Protein AF-A0A0H3ZUM1-F1 (afdb_monomer)

Secondary structure (DSSP, 8-state):
---PPPP------SSTTSSHHHHHHHHHHHHHHTT--EEEEE---TT-HHHHHHT-PEE-TTSGGGEEPPPPTT--TT-GGGTTB-TT--GGGGGGT-B--PEE-SSSGGGT-SSEEEEE---HHHHHHHHHHTSGGGT-TT---

Structure (mmCIF, N/CA/C/O backbone):
data_AF-A0A0H3ZUM1-F1
#
_entry.id   AF-A0A0H3ZUM1-F1
#
loop_
_atom_site.group_PDB
_atom_site.id
_atom_site.type_symbol
_atom_site.label_atom_id
_atom_site.label_alt_id
_atom_site.label_comp_id
_atom_site.label_asym_id
_atom_site.label_entity_id
_atom_site.label_seq_id
_atom_site.pdbx_PDB_ins_code
_atom_site.Cartn_x
_atom_site.Cartn_y
_atom_site.Cartn_z
_atom_site.occupancy
_atom_site.B_iso_or_equiv
_atom_site.auth_seq_id
_atom_site.auth_comp_id
_atom_site.auth_asym_id
_atom_site.auth_atom_id
_atom_site.pdbx_PDB_model_num
ATOM 1 N N . MET A 1 1 ? -28.600 2.832 -1.527 1.00 50.19 1 MET A N 1
ATOM 2 C CA . MET A 1 1 ? -27.511 3.280 -0.629 1.00 50.19 1 MET A CA 1
ATOM 3 C C . MET A 1 1 ? -26.960 4.585 -1.175 1.00 50.19 1 MET A C 1
ATOM 5 O O . MET A 1 1 ? -26.719 4.652 -2.371 1.00 50.19 1 MET A O 1
ATOM 9 N N . SER A 1 2 ? -26.822 5.630 -0.354 1.00 55.06 2 SER A N 1
ATOM 10 C CA . SER A 1 2 ? -26.139 6.857 -0.787 1.00 55.06 2 SER A CA 1
ATOM 11 C C . SER A 1 2 ? -24.663 6.527 -1.009 1.00 55.06 2 SER A C 1
ATOM 13 O O . SER A 1 2 ? -24.006 6.062 -0.077 1.00 55.06 2 SER A O 1
ATOM 15 N N . SER A 1 3 ? -24.166 6.696 -2.238 1.00 61.38 3 SER A N 1
ATOM 16 C CA . SER A 1 3 ? -22.738 6.581 -2.543 1.00 61.38 3 SER A CA 1
ATOM 17 C C . SER A 1 3 ? -22.003 7.653 -1.737 1.00 61.38 3 SER A C 1
ATOM 19 O O . SER A 1 3 ? -22.103 8.848 -2.024 1.00 61.38 3 SER A O 1
ATOM 21 N N . LYS A 1 4 ? -21.321 7.243 -0.663 1.00 76.62 4 LYS A N 1
ATOM 22 C CA . LYS A 1 4 ? -20.435 8.145 0.068 1.00 76.62 4 LYS A CA 1
ATOM 23 C C . LYS A 1 4 ? -19.184 8.330 -0.781 1.00 76.62 4 LYS A C 1
ATOM 25 O O . LYS A 1 4 ? -18.478 7.364 -1.052 1.00 76.62 4 LYS A O 1
ATOM 30 N N . LYS A 1 5 ? -18.921 9.566 -1.203 1.00 88.12 5 LYS A N 1
ATOM 31 C CA . LYS A 1 5 ? -17.668 9.910 -1.879 1.00 88.12 5 LYS A CA 1
ATOM 32 C C . LYS A 1 5 ? -16.490 9.666 -0.922 1.00 88.12 5 LYS A C 1
ATOM 34 O O . LYS A 1 5 ? -16.601 10.064 0.242 1.00 88.12 5 LYS A O 1
ATOM 39 N N . PRO A 1 6 ? -15.389 9.046 -1.380 1.00 91.00 6 PRO A N 1
ATOM 40 C CA . PRO A 1 6 ? -14.193 8.912 -0.561 1.00 91.00 6 PRO A CA 1
ATOM 41 C C . PRO A 1 6 ? -13.593 10.294 -0.274 1.00 91.00 6 PRO A C 1
ATOM 43 O O . PRO A 1 6 ? -13.627 11.189 -1.122 1.00 91.00 6 PRO A O 1
ATOM 46 N N . LEU A 1 7 ? -13.048 10.468 0.929 1.00 93.44 7 LEU A N 1
ATOM 47 C CA . LEU A 1 7 ? -12.227 11.625 1.276 1.00 93.44 7 LEU A CA 1
ATOM 48 C C . LEU A 1 7 ? -10.773 11.290 0.941 1.00 93.44 7 LEU A C 1
ATOM 50 O O . LEU A 1 7 ? -10.255 10.287 1.425 1.00 93.44 7 LEU A O 1
ATOM 54 N N . ILE A 1 8 ? -10.133 12.121 0.119 1.00 95.44 8 ILE A N 1
ATOM 55 C CA . ILE A 1 8 ? -8.749 11.918 -0.321 1.00 95.44 8 ILE A CA 1
ATOM 56 C C . ILE A 1 8 ? -7.852 12.900 0.434 1.00 95.44 8 ILE A C 1
ATOM 58 O O . ILE A 1 8 ? -8.054 14.112 0.357 1.00 95.44 8 ILE A O 1
ATOM 62 N N . LEU A 1 9 ? -6.859 12.372 1.150 1.00 95.81 9 LEU A N 1
ATOM 63 C CA . LEU A 1 9 ? -5.833 13.141 1.850 1.00 95.81 9 LEU A CA 1
ATOM 64 C C . LEU A 1 9 ? -4.458 12.75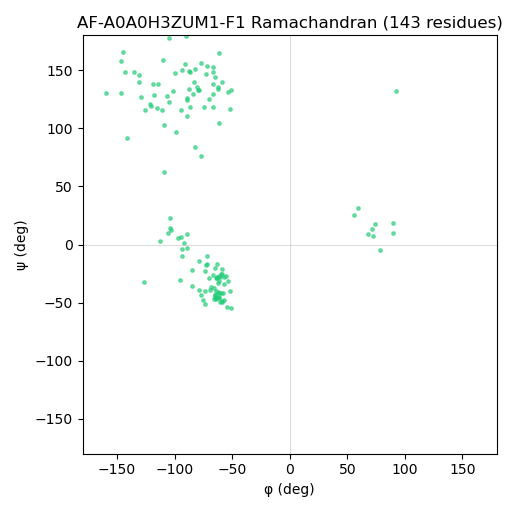1 1.304 1.00 95.81 9 LEU A C 1
ATOM 66 O O . LEU A 1 9 ? -4.051 11.602 1.428 1.00 95.81 9 LEU A O 1
ATOM 70 N N . GLY A 1 10 ? -3.739 13.715 0.732 1.00 95.00 10 GLY A N 1
ATOM 71 C CA . GLY A 1 10 ? -2.350 13.531 0.314 1.00 95.00 10 GLY A CA 1
ATOM 72 C C . GLY A 1 10 ? -1.378 14.144 1.320 1.00 95.00 10 GLY A C 1
ATOM 73 O O . GLY A 1 10 ? -1.552 15.291 1.734 1.00 95.00 10 GLY A O 1
ATOM 74 N N . VAL A 1 11 ? -0.347 13.389 1.705 1.00 92.69 11 VAL A N 1
ATOM 75 C CA . VAL A 1 11 ? 0.696 13.832 2.643 1.00 92.69 11 VAL A CA 1
ATOM 76 C C . VAL A 1 11 ? 2.003 14.029 1.877 1.00 92.69 11 VAL A C 1
ATOM 78 O O . VAL A 1 11 ? 2.701 13.072 1.557 1.00 92.69 11 VAL A O 1
ATOM 81 N N . PHE A 1 12 ? 2.349 15.287 1.594 1.00 88.56 12 PHE A N 1
ATOM 82 C CA . PHE A 1 12 ? 3.504 15.643 0.764 1.00 88.56 12 PHE A CA 1
ATOM 83 C C . PHE A 1 12 ? 4.528 16.476 1.537 1.00 88.56 12 PHE A C 1
ATOM 85 O O . PHE A 1 12 ? 4.176 17.396 2.272 1.00 88.56 12 PHE A O 1
ATOM 92 N N . GLN A 1 13 ? 5.814 16.177 1.344 1.00 84.50 13 GLN A N 1
ATOM 93 C CA . GLN A 1 13 ? 6.933 16.963 1.871 1.00 84.50 13 GLN A CA 1
ATOM 94 C C . GLN A 1 13 ? 8.207 16.655 1.079 1.00 84.50 13 GLN A C 1
ATOM 96 O O . GLN A 1 13 ? 8.566 15.485 0.931 1.00 84.50 13 GLN A O 1
ATOM 101 N N . GLN A 1 14 ? 8.905 17.699 0.624 1.00 76.94 14 GLN A N 1
ATOM 102 C CA . GLN A 1 14 ? 10.107 17.574 -0.211 1.00 76.94 14 GLN A CA 1
ATOM 103 C C . GLN A 1 14 ? 11.304 17.008 0.556 1.00 76.94 14 GLN A C 1
ATOM 105 O O . GLN A 1 14 ? 12.157 16.344 -0.024 1.00 76.94 14 GLN A O 1
ATOM 110 N N . LYS A 1 15 ? 11.373 17.237 1.873 1.00 81.44 15 LYS A N 1
ATOM 111 C CA . LYS A 1 15 ? 12.453 16.695 2.697 1.00 81.44 15 LYS A CA 1
ATOM 112 C C . LYS A 1 15 ? 12.137 15.258 3.135 1.00 81.44 15 LYS A C 1
ATOM 114 O O . LYS A 1 15 ? 11.056 14.967 3.658 1.00 81.44 15 LYS A O 1
ATOM 119 N N . GLY A 1 16 ? 13.091 14.351 2.929 1.00 75.56 16 GLY A N 1
ATOM 120 C CA . GLY A 1 16 ? 13.058 12.989 3.472 1.00 75.56 16 GLY A CA 1
ATOM 121 C C . GLY A 1 16 ? 13.183 12.972 5.001 1.00 75.56 16 GLY A C 1
ATOM 122 O O . GLY A 1 16 ? 13.737 13.898 5.593 1.00 75.56 16 GLY A O 1
ATOM 123 N N . GLY A 1 17 ? 12.641 11.942 5.656 1.00 77.62 17 GLY A N 1
ATOM 124 C CA . GLY A 1 17 ? 12.828 11.726 7.101 1.00 77.62 17 GLY A CA 1
ATOM 125 C C . GLY A 1 17 ? 12.108 12.704 8.043 1.00 77.62 17 GLY A C 1
ATOM 126 O O . GLY A 1 17 ? 12.407 12.736 9.229 1.00 77.62 17 GLY A O 1
ATOM 127 N N . VAL A 1 18 ? 11.156 13.504 7.553 1.00 84.06 18 VAL A N 1
ATOM 128 C CA . VAL A 1 18 ? 10.423 14.503 8.368 1.00 84.06 18 VAL A CA 1
ATOM 129 C C . VAL A 1 18 ? 9.156 13.966 9.046 1.00 84.06 18 VAL A C 1
ATOM 131 O O . VAL A 1 18 ? 8.375 14.741 9.587 1.00 84.06 18 VAL A O 1
ATOM 134 N N . GLY A 1 19 ? 8.928 12.650 8.996 1.00 88.19 19 GLY A N 1
ATOM 135 C CA . GLY A 1 19 ? 7.778 12.006 9.642 1.00 88.19 19 GLY A CA 1
ATOM 136 C C . GLY A 1 19 ? 6.508 11.900 8.791 1.00 88.19 19 GLY A C 1
ATOM 137 O O . GLY A 1 19 ? 5.444 11.668 9.351 1.00 88.19 19 GLY A O 1
ATOM 138 N N . LYS A 1 20 ? 6.593 12.029 7.455 1.00 91.62 20 LYS A N 1
ATOM 139 C CA . LYS A 1 20 ? 5.439 11.859 6.543 1.00 91.62 20 LYS A CA 1
ATOM 140 C C . LYS A 1 20 ? 4.687 10.549 6.791 1.00 91.62 20 LYS A C 1
ATOM 142 O O . LYS A 1 20 ? 3.499 10.591 7.077 1.00 91.62 20 LYS A O 1
ATOM 147 N N . THR A 1 21 ? 5.410 9.429 6.749 1.00 93.00 21 THR A N 1
ATOM 148 C CA . THR A 1 21 ? 4.871 8.084 6.989 1.00 93.00 21 THR A CA 1
ATOM 149 C C . THR A 1 21 ? 4.225 7.971 8.366 1.00 93.00 21 THR A C 1
ATOM 151 O O . THR A 1 21 ? 3.129 7.441 8.494 1.00 93.00 21 THR A O 1
ATOM 154 N N . ALA A 1 22 ? 4.854 8.541 9.398 1.00 94.25 22 ALA A N 1
ATOM 155 C CA . ALA A 1 22 ? 4.295 8.527 10.746 1.00 94.25 22 ALA A CA 1
ATOM 156 C C . ALA A 1 22 ? 2.969 9.300 10.817 1.00 94.25 22 ALA A C 1
ATOM 158 O O . ALA A 1 22 ? 1.994 8.804 11.374 1.00 94.25 22 ALA A O 1
ATOM 159 N N . VAL A 1 23 ? 2.902 10.492 10.215 1.00 95.38 23 VAL A N 1
ATOM 160 C CA . VAL A 1 23 ? 1.669 11.290 10.185 1.00 95.38 23 VAL A CA 1
ATOM 161 C C . VAL A 1 23 ? 0.575 10.584 9.386 1.00 95.38 23 VAL A C 1
ATOM 163 O O . VAL A 1 23 ? -0.553 10.510 9.868 1.00 95.38 23 VAL A O 1
ATOM 166 N N . SER A 1 24 ? 0.880 10.037 8.204 1.00 96.00 24 SER A N 1
ATOM 167 C CA . SER A 1 24 ? -0.112 9.299 7.412 1.00 96.00 24 SER A CA 1
ATOM 168 C C . SER A 1 24 ? -0.641 8.075 8.158 1.00 96.00 24 SER A C 1
ATOM 170 O O . SER A 1 24 ? -1.852 7.859 8.166 1.00 96.00 24 SER A O 1
ATOM 172 N N . SER A 1 25 ? 0.230 7.324 8.841 1.00 96.50 25 SER A N 1
ATOM 173 C CA . SER A 1 25 ? -0.182 6.151 9.613 1.00 96.50 25 SER A CA 1
ATOM 174 C C . SER A 1 25 ? -1.064 6.523 10.804 1.00 96.50 25 SER A C 1
ATOM 176 O O . SER A 1 25 ? -2.147 5.965 10.944 1.00 96.50 25 SER A O 1
ATOM 178 N N . ILE A 1 26 ? -0.684 7.534 11.596 1.00 97.19 26 ILE A N 1
ATOM 179 C CA . ILE A 1 26 ? -1.487 7.999 12.742 1.00 97.19 26 ILE A CA 1
ATOM 180 C C . ILE A 1 26 ? -2.874 8.474 12.293 1.00 97.19 26 ILE A C 1
ATOM 182 O O . ILE A 1 26 ? -3.876 8.192 12.952 1.00 97.19 26 ILE A O 1
ATOM 186 N N . VAL A 1 27 ? -2.957 9.201 11.174 1.00 97.69 27 VAL A N 1
ATOM 187 C CA . VAL A 1 27 ? -4.245 9.660 10.636 1.00 97.69 27 VAL A CA 1
ATOM 188 C C . VAL A 1 27 ? -5.111 8.473 10.205 1.00 97.69 27 VAL A C 1
ATOM 190 O O . VAL A 1 27 ? -6.302 8.456 10.521 1.00 97.69 27 VAL A O 1
ATOM 193 N N . ALA A 1 28 ? -4.529 7.476 9.533 1.00 97.88 28 ALA A N 1
ATOM 194 C CA . ALA A 1 28 ? -5.239 6.269 9.116 1.00 97.88 28 ALA A CA 1
ATOM 195 C C . ALA A 1 28 ? -5.740 5.446 10.315 1.00 97.88 28 ALA A C 1
ATOM 197 O O . ALA A 1 28 ? -6.919 5.086 10.365 1.00 97.88 28 ALA A O 1
ATOM 198 N N . GLU A 1 29 ? -4.887 5.223 11.318 1.00 97.62 29 GLU A N 1
ATOM 199 C CA . GLU A 1 29 ? -5.260 4.557 12.569 1.00 97.62 29 GLU A CA 1
ATOM 200 C C . GLU A 1 29 ? -6.381 5.306 13.285 1.00 97.62 29 GLU A C 1
ATOM 202 O O . GLU A 1 29 ? -7.377 4.703 13.673 1.00 97.62 29 GLU A O 1
ATOM 207 N N . TYR A 1 30 ? -6.264 6.627 13.444 1.00 98.00 30 TYR A N 1
ATOM 208 C CA . TYR A 1 30 ? -7.284 7.420 14.125 1.00 98.00 30 TYR A CA 1
ATOM 209 C C . TYR A 1 30 ? -8.630 7.351 13.395 1.00 98.00 30 TYR A C 1
ATOM 211 O O . TYR A 1 30 ? -9.662 7.109 14.027 1.00 98.00 30 TYR A O 1
ATOM 219 N N . ALA A 1 31 ? -8.629 7.515 12.070 1.00 97.25 31 ALA A N 1
ATOM 220 C CA . ALA A 1 31 ? -9.841 7.436 11.261 1.00 97.2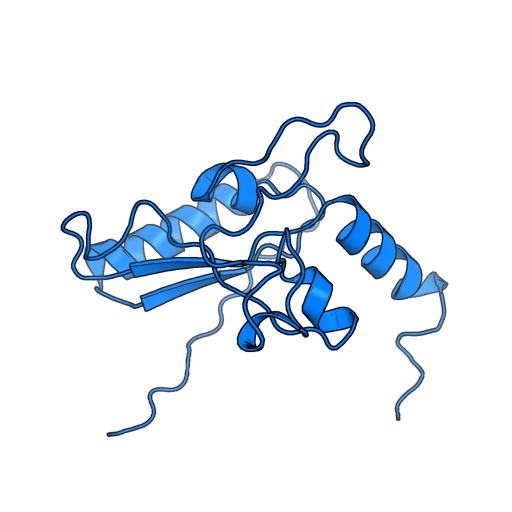5 31 ALA A CA 1
ATOM 221 C C . ALA A 1 31 ? -10.496 6.043 11.344 1.00 97.25 31 ALA A C 1
ATOM 223 O O . ALA A 1 31 ? -11.711 5.914 11.489 1.00 97.25 31 ALA A O 1
ATOM 224 N N . SER A 1 32 ? -9.711 4.971 11.326 1.00 97.50 32 SER A N 1
ATOM 225 C CA . SER A 1 32 ? -10.273 3.625 11.452 1.00 97.50 32 SER A CA 1
ATOM 226 C C . SER A 1 32 ? -10.731 3.310 12.882 1.00 97.50 32 SER A C 1
ATOM 228 O O . SER A 1 32 ? -11.880 2.935 13.124 1.00 97.50 32 SER A O 1
ATOM 230 N N . ILE A 1 33 ? -9.870 3.521 13.874 1.00 97.06 33 ILE A N 1
ATOM 231 C CA . ILE A 1 33 ? -10.089 3.070 15.252 1.00 97.06 33 ILE A CA 1
ATOM 232 C C . ILE A 1 33 ? -11.086 3.970 15.986 1.00 97.06 33 ILE A C 1
ATOM 234 O O . ILE A 1 33 ? -11.945 3.470 16.714 1.00 97.06 33 ILE A O 1
ATOM 238 N N . LYS A 1 34 ? -10.977 5.295 15.833 1.00 97.31 34 LYS A N 1
ATOM 239 C CA . LYS A 1 34 ? -11.785 6.259 16.600 1.00 97.31 34 LYS A CA 1
ATOM 240 C C . LYS A 1 34 ? -13.034 6.717 15.873 1.00 97.31 34 LYS A C 1
ATOM 242 O O . LYS A 1 34 ? -14.017 7.017 16.543 1.00 97.31 34 LYS A O 1
ATOM 247 N N . THR A 1 35 ? -13.015 6.765 14.542 1.00 95.94 35 THR A N 1
ATOM 248 C CA . THR A 1 35 ? -14.180 7.201 13.754 1.00 95.94 35 THR A CA 1
ATOM 249 C C . THR A 1 35 ? -14.812 6.081 12.929 1.00 95.94 35 THR A C 1
ATOM 251 O O . THR A 1 35 ? -15.809 6.325 12.249 1.00 95.94 35 THR A O 1
ATOM 254 N N . HIS A 1 36 ? -14.297 4.849 13.045 1.00 96.12 36 HIS A N 1
ATOM 255 C CA . HIS A 1 36 ? -14.855 3.635 12.434 1.00 96.12 36 HIS A CA 1
ATOM 256 C C . HIS A 1 36 ? -14.934 3.712 10.906 1.00 96.12 36 HIS A C 1
ATOM 258 O O . HIS A 1 36 ? -15.843 3.163 10.283 1.00 96.12 36 HIS A O 1
ATOM 264 N N . MET A 1 37 ? -13.998 4.442 10.296 1.00 95.44 37 MET A N 1
ATOM 265 C CA . MET A 1 37 ? -13.908 4.568 8.849 1.00 95.44 37 MET A CA 1
ATOM 266 C C . MET A 1 37 ? -13.185 3.369 8.237 1.00 95.44 37 MET A C 1
ATOM 268 O O . MET A 1 37 ? -12.296 2.773 8.840 1.00 95.44 37 MET A O 1
ATOM 272 N N . ASN A 1 38 ? -13.547 3.061 6.994 1.00 96.75 38 ASN A N 1
ATOM 273 C CA . ASN A 1 38 ? -12.748 2.196 6.141 1.00 96.75 38 ASN A CA 1
ATOM 274 C C . ASN A 1 38 ? -11.711 3.073 5.442 1.00 96.75 38 ASN A C 1
ATOM 276 O O . ASN A 1 38 ? -12.082 3.998 4.714 1.00 96.75 38 ASN A O 1
ATOM 280 N N . VAL A 1 39 ? -10.438 2.803 5.694 1.00 98.12 39 VAL A N 1
ATOM 281 C CA . VAL A 1 39 ? -9.306 3.583 5.200 1.00 98.12 39 VAL A CA 1
ATOM 282 C C . VAL A 1 39 ? -8.496 2.728 4.236 1.00 98.12 39 VAL A C 1
ATOM 284 O O . VAL A 1 39 ? -8.262 1.552 4.497 1.00 98.12 39 VAL A O 1
ATOM 287 N N . LEU A 1 40 ? -8.057 3.339 3.139 1.00 98.25 40 LEU A N 1
ATOM 288 C CA . LEU A 1 40 ? -7.071 2.767 2.235 1.00 98.25 40 LEU A CA 1
ATOM 289 C C . LEU A 1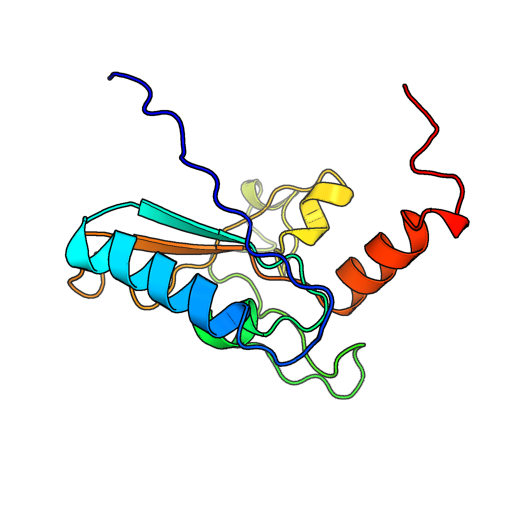 40 ? -5.817 3.642 2.275 1.00 98.25 40 LEU A C 1
ATOM 291 O O . LEU A 1 40 ? -5.878 4.824 1.932 1.00 98.25 40 LEU A O 1
ATOM 295 N N . VAL A 1 41 ? -4.700 3.070 2.711 1.00 98.31 41 VAL A N 1
ATOM 296 C CA . VAL A 1 41 ? -3.374 3.688 2.615 1.00 98.31 41 VAL A CA 1
ATOM 297 C C . VAL A 1 41 ? -2.784 3.328 1.256 1.00 98.31 41 VAL A C 1
ATOM 299 O O . VAL A 1 41 ? -2.842 2.175 0.847 1.00 98.31 41 VAL A O 1
ATOM 302 N N . VAL A 1 42 ? -2.221 4.308 0.554 1.00 98.19 42 VAL A N 1
ATOM 303 C CA . VAL A 1 42 ? -1.605 4.113 -0.765 1.00 98.19 42 VAL A CA 1
ATOM 304 C C . VAL A 1 42 ? -0.177 4.639 -0.713 1.00 98.19 42 VAL A C 1
ATOM 306 O O . VAL A 1 42 ? 0.023 5.835 -0.491 1.00 98.19 42 VAL A O 1
ATOM 309 N N . ASP A 1 43 ? 0.808 3.758 -0.885 1.00 96.94 43 ASP A N 1
ATOM 310 C CA . ASP A 1 43 ? 2.227 4.104 -0.766 1.00 96.94 43 ASP A CA 1
ATOM 311 C C . ASP A 1 43 ? 2.870 4.342 -2.139 1.00 96.94 43 ASP A C 1
ATOM 313 O O . ASP A 1 43 ? 3.275 3.417 -2.837 1.00 96.94 43 ASP A O 1
ATOM 317 N N . LEU A 1 44 ? 2.949 5.612 -2.536 1.00 94.94 44 LEU A N 1
ATOM 318 C CA . LEU A 1 44 ? 3.569 6.047 -3.796 1.00 94.94 44 LEU A CA 1
ATOM 319 C C . LEU A 1 44 ? 5.042 6.467 -3.629 1.00 94.94 44 LEU A C 1
ATOM 321 O O . LEU A 1 44 ? 5.641 6.995 -4.565 1.00 94.94 44 LEU A O 1
ATOM 325 N N . ASP A 1 45 ? 5.631 6.280 -2.446 1.00 92.00 45 ASP A N 1
ATOM 326 C CA . ASP A 1 45 ? 7.043 6.581 -2.197 1.00 92.00 45 ASP A CA 1
ATOM 327 C C . ASP A 1 45 ? 7.903 5.345 -2.506 1.00 92.00 45 ASP A C 1
ATOM 329 O O . ASP A 1 45 ? 7.687 4.277 -1.938 1.00 92.00 45 ASP A O 1
ATOM 333 N N . MET A 1 46 ? 8.922 5.483 -3.367 1.00 92.38 46 MET A N 1
ATOM 334 C CA . MET A 1 46 ? 9.835 4.380 -3.712 1.00 92.38 46 MET A CA 1
ATOM 335 C C . MET A 1 46 ? 10.574 3.807 -2.489 1.00 92.38 46 MET A C 1
ATOM 337 O O . MET A 1 46 ? 11.048 2.677 -2.536 1.00 92.38 46 MET A O 1
ATOM 341 N N . GLN A 1 47 ? 10.678 4.573 -1.395 1.00 91.31 47 GLN A N 1
ATOM 342 C CA . GLN A 1 47 ? 11.277 4.106 -0.142 1.00 91.31 47 GLN A CA 1
ATOM 343 C C . GLN A 1 47 ? 10.392 3.096 0.604 1.00 91.31 47 GLN A C 1
ATOM 345 O O . GLN A 1 47 ? 10.882 2.424 1.501 1.00 91.31 47 GLN A O 1
ATOM 350 N N . CYS A 1 48 ? 9.101 3.004 0.266 1.00 95.06 48 CYS A N 1
ATOM 351 C CA . CYS A 1 48 ? 8.161 1.992 0.760 1.00 95.06 48 CYS A CA 1
ATOM 352 C C . CYS A 1 48 ? 8.024 1.897 2.294 1.00 95.06 48 CYS A C 1
ATOM 354 O O . CYS A 1 48 ? 7.640 0.860 2.835 1.00 95.06 48 CYS A O 1
ATOM 356 N N . ASN A 1 49 ? 8.300 2.989 3.019 1.00 94.88 49 ASN A N 1
ATOM 357 C CA . ASN A 1 49 ? 8.233 3.008 4.484 1.00 94.88 49 ASN A CA 1
ATOM 358 C C . ASN A 1 49 ? 6.817 2.729 5.016 1.00 94.88 49 ASN A C 1
ATOM 360 O O . ASN A 1 49 ? 6.670 2.178 6.104 1.00 94.88 49 ASN A O 1
ATOM 364 N N . SER A 1 50 ? 5.768 3.150 4.295 1.00 96.25 50 SER A N 1
ATOM 365 C CA . SER A 1 50 ? 4.388 2.889 4.727 1.00 96.25 50 SER A CA 1
ATOM 366 C C . SER A 1 50 ? 4.043 1.420 4.504 1.00 96.25 50 SER A C 1
ATOM 368 O O . SER A 1 50 ? 3.427 0.801 5.365 1.00 96.25 50 SER A O 1
ATOM 370 N N . SER A 1 51 ? 4.487 0.868 3.377 1.00 97.69 51 SER A N 1
ATOM 371 C CA . SER A 1 51 ? 4.317 -0.539 3.015 1.00 97.69 51 SER A CA 1
ATOM 372 C C . SER A 1 51 ? 4.943 -1.466 4.060 1.00 97.69 51 SER A C 1
ATOM 374 O O . SER A 1 51 ? 4.272 -2.355 4.586 1.00 97.69 51 SER A O 1
ATOM 376 N N . ASP A 1 52 ? 6.195 -1.194 4.442 1.00 96.75 52 ASP A N 1
ATOM 377 C CA . ASP A 1 52 ? 6.903 -1.960 5.473 1.00 96.75 52 ASP A CA 1
ATOM 378 C C . ASP A 1 52 ? 6.245 -1.834 6.851 1.00 96.75 52 ASP A C 1
ATOM 380 O O . ASP A 1 52 ? 6.086 -2.819 7.564 1.00 96.75 52 ASP A O 1
ATOM 384 N N . TYR A 1 53 ? 5.777 -0.636 7.210 1.00 96.44 53 TYR A N 1
ATOM 385 C CA . TYR A 1 53 ? 5.087 -0.422 8.480 1.00 96.44 53 TYR A CA 1
ATOM 386 C C . TYR A 1 53 ? 3.749 -1.175 8.581 1.00 96.44 53 TYR A C 1
ATOM 388 O O . TYR A 1 53 ? 3.436 -1.728 9.635 1.00 96.44 53 TYR A O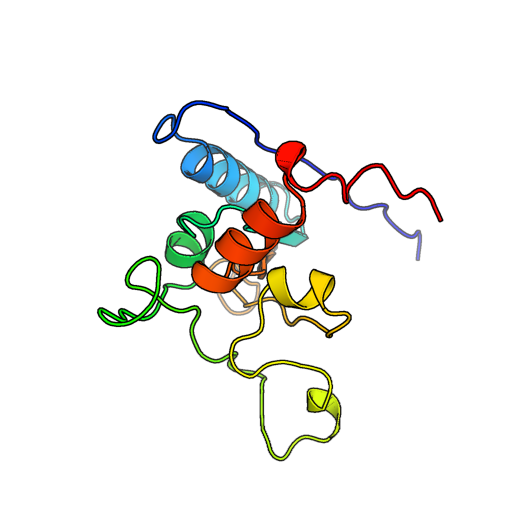 1
ATOM 396 N N . TRP A 1 54 ? 2.936 -1.162 7.519 1.00 97.75 54 TRP A N 1
ATOM 397 C CA . TRP A 1 54 ? 1.567 -1.688 7.562 1.00 97.75 54 TRP A CA 1
ATOM 398 C C . TRP A 1 54 ? 1.469 -3.194 7.324 1.00 97.75 54 TRP A C 1
ATOM 400 O O . TRP A 1 54 ? 0.599 -3.837 7.916 1.00 97.75 54 TRP A O 1
ATOM 410 N N . VAL A 1 55 ? 2.319 -3.733 6.449 1.00 97.94 55 VAL A N 1
ATOM 411 C CA . VAL A 1 55 ? 2.242 -5.129 5.984 1.00 97.94 55 VAL A CA 1
ATOM 412 C C . VAL A 1 55 ? 3.569 -5.865 6.163 1.00 97.94 55 VAL A C 1
ATOM 414 O O . VAL A 1 55 ? 3.565 -7.054 6.476 1.00 97.94 55 VAL A O 1
ATOM 417 N N . GLY A 1 56 ? 4.690 -5.151 6.051 1.00 96.94 56 GLY A N 1
ATOM 418 C CA . GLY A 1 56 ? 6.035 -5.719 6.100 1.00 96.94 56 GLY A CA 1
ATOM 419 C C . GLY A 1 56 ? 6.549 -6.064 4.706 1.00 96.94 56 GLY A C 1
ATOM 420 O O . GLY A 1 56 ? 5.852 -6.691 3.912 1.00 96.94 56 GLY A O 1
ATOM 421 N N . MET A 1 57 ? 7.779 -5.646 4.410 1.00 96.25 57 MET A N 1
ATOM 422 C CA . MET A 1 57 ? 8.444 -5.924 3.136 1.00 96.25 57 MET A CA 1
ATOM 423 C C . MET A 1 57 ? 9.425 -7.094 3.276 1.00 96.25 57 MET A C 1
ATOM 425 O O . MET A 1 57 ? 10.075 -7.286 4.306 1.00 96.25 57 MET A O 1
ATOM 429 N N . GLU A 1 58 ? 9.593 -7.870 2.209 1.00 96.06 58 GLU A N 1
ATOM 430 C CA . GLU A 1 58 ? 10.587 -8.939 2.149 1.00 96.06 58 GLU A CA 1
ATOM 431 C C . GLU A 1 58 ? 11.975 -8.359 1.869 1.00 96.06 58 GLU A C 1
ATOM 433 O O . GLU A 1 58 ? 12.156 -7.548 0.963 1.00 96.06 58 GLU A O 1
ATOM 438 N N . SER A 1 59 ? 12.987 -8.790 2.625 1.00 91.94 59 SER A N 1
ATOM 439 C CA . SER A 1 59 ? 14.374 -8.387 2.368 1.00 91.94 59 SER A CA 1
ATOM 440 C C . SER A 1 59 ? 14.893 -9.025 1.078 1.00 91.94 59 SER A C 1
ATOM 442 O O . SER A 1 59 ? 14.908 -10.247 0.950 1.00 91.94 59 SER A O 1
ATOM 444 N N . SER A 1 60 ? 15.393 -8.208 0.152 1.00 90.31 60 SER A N 1
ATOM 445 C CA . SER A 1 60 ? 15.983 -8.654 -1.111 1.00 90.31 60 SER A CA 1
ATOM 446 C C . SER A 1 60 ? 17.204 -7.804 -1.452 1.00 90.31 60 SER A C 1
ATOM 448 O O . SER A 1 60 ? 17.112 -6.769 -2.110 1.00 90.31 60 SER A O 1
ATOM 450 N N . SER A 1 61 ? 18.383 -8.249 -1.014 1.00 82.88 61 SER A N 1
ATOM 451 C CA . SER A 1 61 ? 19.643 -7.507 -1.183 1.00 82.88 61 SER A CA 1
ATOM 452 C C . SER A 1 61 ? 20.062 -7.288 -2.642 1.00 82.88 61 SER A C 1
ATOM 454 O O . SER A 1 61 ? 20.908 -6.437 -2.906 1.00 82.88 61 SER A O 1
ATOM 456 N N . GLN A 1 62 ? 19.488 -8.044 -3.581 1.00 82.12 62 GLN A N 1
ATOM 457 C CA . GLN A 1 62 ? 19.752 -7.924 -5.018 1.00 82.12 62 GLN A CA 1
ATOM 458 C C . GLN A 1 62 ? 18.755 -7.007 -5.743 1.00 82.12 62 GLN A C 1
ATOM 460 O O . GLN A 1 62 ? 18.972 -6.679 -6.907 1.00 82.12 62 GLN A O 1
ATOM 465 N N . SER A 1 63 ? 17.673 -6.590 -5.081 1.00 80.00 63 SER A N 1
ATOM 466 C CA . SER A 1 63 ? 16.647 -5.724 -5.666 1.00 80.00 63 SER A CA 1
ATOM 467 C C . SER A 1 63 ? 16.932 -4.252 -5.371 1.00 80.00 63 SER A C 1
ATOM 469 O O . SER A 1 63 ? 17.484 -3.905 -4.325 1.00 80.00 63 SER A O 1
ATOM 471 N N . THR A 1 64 ? 16.510 -3.360 -6.271 1.00 81.19 64 THR A N 1
ATOM 472 C CA . THR A 1 64 ? 16.459 -1.917 -5.997 1.00 81.19 64 THR A CA 1
ATOM 473 C C . THR A 1 64 ? 15.725 -1.659 -4.681 1.00 81.19 64 THR A C 1
ATOM 475 O O . THR A 1 64 ? 14.656 -2.218 -4.450 1.00 81.19 64 THR A O 1
ATOM 478 N N . GLY A 1 65 ? 16.297 -0.821 -3.814 1.00 80.56 65 GLY A N 1
ATOM 479 C CA . GLY A 1 65 ? 15.743 -0.528 -2.487 1.00 80.56 65 GLY A CA 1
ATOM 480 C C . GLY A 1 65 ? 16.002 -1.612 -1.433 1.00 80.56 65 GLY A C 1
ATOM 481 O O . GLY A 1 65 ? 15.690 -1.403 -0.268 1.00 80.56 65 GLY A O 1
ATOM 482 N N . GLY A 1 66 ? 16.606 -2.747 -1.802 1.00 87.62 66 GLY A N 1
ATOM 483 C CA . GLY A 1 66 ? 16.952 -3.823 -0.869 1.00 87.62 66 GLY A CA 1
ATOM 484 C C . GLY A 1 66 ? 15.753 -4.624 -0.349 1.00 87.62 66 GLY A C 1
ATOM 485 O O . GLY A 1 66 ? 15.922 -5.442 0.557 1.00 87.62 66 GLY A O 1
ATOM 486 N N . GLN A 1 67 ? 14.554 -4.384 -0.886 1.00 92.94 67 GLN A N 1
ATOM 487 C CA . GLN A 1 67 ? 13.296 -4.959 -0.417 1.00 92.94 67 GLN A CA 1
ATOM 488 C C . GLN A 1 67 ? 12.316 -5.205 -1.574 1.00 92.94 67 GLN A C 1
ATOM 490 O O . GLN A 1 67 ? 12.408 -4.568 -2.625 1.00 92.94 67 GLN A O 1
ATOM 495 N N . LEU A 1 68 ? 11.364 -6.113 -1.362 1.00 96.19 68 LEU A N 1
ATOM 496 C CA . LEU A 1 68 ? 10.244 -6.393 -2.259 1.00 96.19 68 LEU A CA 1
ATOM 497 C C . LEU A 1 68 ? 8.921 -6.418 -1.476 1.00 96.19 68 LEU A C 1
ATOM 499 O O . LEU A 1 68 ? 8.913 -6.861 -0.326 1.00 96.19 68 LEU A O 1
ATOM 503 N N . PRO A 1 69 ? 7.801 -5.981 -2.079 1.00 97.19 69 PRO A N 1
ATOM 504 C CA . PRO A 1 69 ? 6.475 -6.254 -1.527 1.00 97.19 69 PRO A CA 1
ATOM 505 C C . PRO A 1 69 ? 6.284 -7.768 -1.421 1.00 97.19 69 PRO A C 1
ATOM 507 O O . PRO A 1 69 ? 6.724 -8.458 -2.342 1.00 97.19 69 PRO A O 1
ATOM 510 N N . PRO A 1 70 ? 5.672 -8.306 -0.355 1.00 97.69 70 PRO A N 1
ATOM 511 C CA . PRO A 1 70 ? 5.398 -9.735 -0.251 1.00 97.69 70 PRO A CA 1
ATOM 512 C C . PRO A 1 70 ? 4.466 -10.211 -1.371 1.00 97.69 70 PRO A C 1
ATOM 514 O O . PRO A 1 70 ? 3.817 -9.411 -2.042 1.00 97.69 70 PRO A O 1
ATOM 517 N N . ILE A 1 71 ? 4.399 -11.525 -1.574 1.00 97.56 71 ILE A N 1
ATOM 518 C CA . ILE A 1 71 ? 3.374 -12.125 -2.440 1.00 97.56 71 ILE A CA 1
ATOM 519 C C . ILE A 1 71 ? 1.996 -11.827 -1.836 1.00 97.56 71 ILE A C 1
ATOM 521 O O . ILE A 1 71 ? 1.807 -11.978 -0.624 1.00 97.56 71 ILE A O 1
ATOM 525 N N . HIS A 1 72 ? 1.038 -11.397 -2.660 1.00 97.75 72 HIS A N 1
ATOM 526 C CA . HIS A 1 72 ? -0.304 -11.102 -2.170 1.00 97.75 72 HIS A CA 1
ATOM 527 C C . HIS A 1 72 ? -0.987 -12.401 -1.700 1.00 97.75 72 HIS A C 1
ATOM 529 O O . HIS A 1 72 ? -1.015 -13.374 -2.452 1.00 97.75 72 HIS A O 1
ATOM 535 N N . PRO A 1 73 ? -1.561 -12.454 -0.481 1.00 96.12 73 PRO A N 1
ATOM 536 C CA . PRO A 1 73 ? -2.127 -13.690 0.073 1.00 96.12 73 PRO A CA 1
ATOM 537 C C . PRO A 1 73 ? -3.316 -14.235 -0.728 1.00 96.12 73 PRO A C 1
ATOM 539 O O . PRO A 1 73 ? -3.546 -15.442 -0.726 1.00 96.12 73 PRO A O 1
ATOM 542 N N . ASP A 1 74 ? -4.046 -13.349 -1.405 1.00 94.81 74 ASP A N 1
ATOM 543 C CA . ASP A 1 74 ? -5.178 -13.713 -2.265 1.00 94.81 74 ASP A CA 1
ATOM 544 C C . ASP A 1 74 ? -4.778 -13.933 -3.736 1.00 94.81 74 ASP A C 1
ATOM 546 O O . ASP A 1 74 ? -5.646 -14.195 -4.561 1.00 94.81 74 ASP A O 1
ATOM 550 N N . TRP A 1 75 ? -3.493 -13.812 -4.094 1.00 96.94 75 TRP A N 1
ATOM 551 C CA . TRP A 1 75 ? -3.045 -14.099 -5.458 1.00 96.94 75 TRP A CA 1
ATOM 552 C C . TRP A 1 75 ? -2.812 -15.599 -5.661 1.00 96.94 75 TRP A C 1
ATOM 554 O O . TRP A 1 75 ? -2.241 -16.281 -4.807 1.00 96.94 75 TRP A O 1
ATOM 564 N N . SER A 1 76 ? -3.209 -16.108 -6.827 1.00 94.56 76 SER A N 1
ATOM 565 C CA . SER A 1 76 ? -2.972 -17.491 -7.234 1.00 94.56 76 SER A CA 1
ATOM 566 C C . SER A 1 76 ? -2.766 -17.589 -8.743 1.00 94.56 76 SER A C 1
ATOM 568 O O . SER A 1 76 ? -3.595 -17.122 -9.517 1.00 94.56 76 SER A O 1
ATOM 570 N N . ALA A 1 77 ? -1.702 -18.275 -9.169 1.00 92.38 77 ALA A N 1
ATOM 571 C CA . ALA A 1 77 ? -1.435 -18.545 -10.586 1.00 92.38 77 ALA A CA 1
ATOM 572 C C . ALA A 1 77 ? -2.488 -19.454 -11.250 1.00 92.38 77 ALA A C 1
ATOM 574 O O . ALA A 1 77 ? -2.598 -19.476 -12.474 1.00 92.38 77 ALA A O 1
ATOM 575 N N . ASP A 1 78 ? -3.237 -20.215 -10.447 1.00 94.31 78 ASP A N 1
ATOM 576 C CA . ASP A 1 78 ? -4.274 -21.135 -10.920 1.00 94.31 78 ASP A CA 1
ATOM 577 C C . ASP A 1 78 ? -5.672 -20.487 -10.947 1.00 94.31 78 ASP A C 1
ATOM 579 O O . ASP A 1 78 ? -6.634 -21.134 -11.366 1.00 94.31 78 ASP A O 1
ATOM 583 N N . ASP A 1 79 ? -5.806 -19.240 -10.477 1.00 92.50 79 ASP A N 1
ATOM 584 C CA . ASP A 1 79 ? -7.076 -18.513 -10.442 1.00 92.50 79 ASP A CA 1
ATOM 585 C C . ASP A 1 79 ? -7.239 -17.632 -11.697 1.00 92.50 79 ASP A C 1
ATOM 587 O O . ASP A 1 79 ? -6.464 -16.690 -11.882 1.00 92.50 79 ASP A O 1
ATOM 591 N N . PRO A 1 80 ? -8.237 -17.896 -12.565 1.00 92.38 80 PRO A N 1
ATOM 592 C CA . PRO A 1 80 ? -8.517 -17.056 -13.728 1.00 92.38 80 PRO A CA 1
ATOM 593 C C . PRO A 1 80 ? -8.806 -15.591 -13.379 1.00 92.38 80 PRO A C 1
ATOM 595 O O . PRO A 1 80 ? -8.521 -14.717 -14.193 1.00 92.38 80 PRO A O 1
ATOM 598 N N . ASP A 1 81 ? -9.326 -15.307 -12.180 1.00 89.69 81 ASP A N 1
ATOM 599 C CA . ASP A 1 81 ? -9.597 -13.934 -11.737 1.00 89.69 81 ASP A CA 1
ATOM 600 C C . ASP A 1 81 ? -8.296 -13.160 -11.417 1.00 89.69 81 ASP A C 1
ATOM 602 O O . ASP A 1 81 ? -8.322 -11.944 -11.245 1.00 89.69 81 ASP A O 1
ATOM 606 N N . CYS A 1 82 ? -7.141 -13.840 -11.380 1.00 91.00 82 CYS A N 1
ATOM 607 C CA . CYS A 1 82 ? -5.819 -13.241 -11.184 1.00 91.00 82 CYS A CA 1
ATOM 608 C C . CYS A 1 82 ? -5.037 -12.992 -12.491 1.00 91.00 82 CYS A C 1
ATOM 610 O O . CYS A 1 82 ? -3.883 -12.576 -12.416 1.00 91.00 82 CYS A O 1
ATOM 612 N N . GLU A 1 83 ? -5.615 -13.212 -13.684 1.00 90.88 83 GLU A N 1
ATOM 613 C CA . GLU A 1 83 ? -4.902 -13.056 -14.974 1.00 90.88 83 GLU A CA 1
ATOM 614 C C . GLU A 1 83 ? -4.299 -11.645 -15.165 1.00 90.88 83 GLU A C 1
ATOM 616 O O . GLU A 1 83 ? -3.202 -11.488 -15.715 1.00 90.88 83 GLU A O 1
ATOM 621 N N . ASP A 1 84 ? -4.976 -10.615 -14.650 1.00 93.38 84 ASP A N 1
ATOM 622 C CA . ASP A 1 84 ? -4.553 -9.213 -14.730 1.00 93.38 84 ASP A CA 1
ATOM 623 C C . ASP A 1 84 ? -3.960 -8.652 -13.428 1.00 93.38 84 ASP A C 1
ATOM 625 O O . ASP A 1 84 ? -3.762 -7.439 -13.310 1.00 93.38 84 ASP A O 1
ATOM 629 N N . ILE A 1 85 ? -3.619 -9.526 -12.477 1.00 96.06 85 ILE A N 1
ATOM 630 C CA . ILE A 1 85 ? -3.062 -9.166 -11.171 1.00 96.06 85 ILE A CA 1
ATOM 631 C C . ILE A 1 85 ? -1.657 -9.758 -11.030 1.00 96.06 85 ILE A C 1
ATOM 633 O O . ILE A 1 85 ? -1.433 -10.956 -11.201 1.00 96.06 85 ILE A O 1
ATOM 637 N N . GLU A 1 86 ? -0.696 -8.914 -10.666 1.00 96.81 86 GLU A N 1
ATOM 638 C CA . GLU A 1 86 ? 0.677 -9.349 -10.403 1.00 96.81 86 GLU A CA 1
ATOM 639 C C . GLU A 1 86 ? 0.788 -10.120 -9.074 1.00 96.81 86 GLU A C 1
ATOM 641 O O . GLU A 1 86 ? 0.133 -9.782 -8.086 1.00 96.81 86 GLU A O 1
ATOM 646 N N . GLU A 1 87 ? 1.691 -11.109 -9.020 1.00 97.06 87 GLU A N 1
ATOM 647 C CA . GLU A 1 87 ? 1.968 -11.921 -7.816 1.00 97.06 87 GLU A CA 1
ATOM 648 C C . GLU A 1 87 ? 2.259 -11.055 -6.581 1.00 97.06 87 GLU A C 1
ATOM 650 O O . GLU A 1 87 ? 1.804 -11.328 -5.469 1.00 97.06 87 GLU A O 1
ATOM 655 N N . ARG A 1 88 ? 3.009 -9.972 -6.793 1.00 97.12 88 ARG A N 1
ATOM 656 C CA . ARG A 1 88 ? 3.350 -8.964 -5.787 1.00 97.12 88 ARG A CA 1
ATOM 657 C C . ARG A 1 88 ? 2.605 -7.681 -6.113 1.00 97.12 88 ARG A C 1
ATOM 659 O O . ARG A 1 88 ? 3.229 -6.674 -6.436 1.00 97.12 88 ARG A O 1
ATOM 666 N N . SER A 1 89 ? 1.276 -7.753 -6.077 1.00 97.69 89 SER A N 1
ATOM 667 C CA . SER A 1 89 ? 0.404 -6.639 -6.445 1.00 97.69 89 SER A CA 1
ATOM 668 C C . SER A 1 89 ? 0.766 -5.369 -5.670 1.00 97.69 89 SER A C 1
ATOM 670 O O . SER A 1 89 ? 0.940 -5.407 -4.452 1.00 97.69 89 SER A O 1
ATOM 672 N N . THR A 1 90 ? 0.903 -4.243 -6.367 1.00 98.00 90 THR A N 1
ATOM 673 C CA . THR A 1 90 ? 1.275 -2.936 -5.815 1.00 98.00 90 THR A CA 1
ATOM 674 C C . THR A 1 90 ? 0.566 -1.800 -6.535 1.00 98.00 90 THR A C 1
ATOM 676 O O . THR A 1 90 ? 0.080 -1.944 -7.651 1.00 98.00 90 THR A O 1
ATOM 679 N N . ILE A 1 91 ? 0.579 -0.597 -5.954 1.00 97.75 91 ILE A N 1
ATOM 680 C CA . ILE A 1 91 ? 0.032 0.586 -6.634 1.00 97.75 91 ILE A CA 1
ATOM 681 C C . ILE A 1 91 ? 0.735 0.890 -7.970 1.00 97.75 91 ILE A C 1
ATOM 683 O O . ILE A 1 91 ? 0.130 1.496 -8.857 1.00 97.75 91 ILE A O 1
ATOM 687 N N . ALA A 1 92 ? 1.993 0.467 -8.140 1.00 96.88 92 ALA A N 1
ATOM 688 C CA . ALA A 1 92 ? 2.745 0.700 -9.369 1.00 96.88 92 ALA A CA 1
ATOM 689 C C . ALA A 1 92 ? 2.103 0.008 -10.584 1.00 96.88 92 ALA A C 1
ATOM 691 O O . ALA A 1 92 ? 2.187 0.535 -11.691 1.00 96.88 92 ALA A O 1
ATOM 692 N N . ASP A 1 93 ? 1.397 -1.103 -10.376 1.00 96.81 93 ASP A N 1
ATOM 693 C CA . ASP A 1 93 ? 0.774 -1.901 -11.438 1.00 96.81 93 ASP A CA 1
ATOM 694 C C . ASP A 1 93 ? -0.324 -1.115 -12.174 1.00 96.81 93 ASP A C 1
ATOM 696 O O . ASP A 1 93 ? -0.500 -1.251 -13.388 1.00 96.81 93 ASP A O 1
ATOM 700 N N . THR A 1 94 ? -0.973 -0.167 -11.484 1.00 95.69 94 THR A N 1
ATOM 701 C CA . THR A 1 94 ? -1.970 0.727 -12.101 1.00 95.69 94 THR A CA 1
ATOM 702 C C . THR A 1 94 ? -1.390 1.589 -13.228 1.00 95.69 94 THR A C 1
ATOM 704 O O . THR A 1 94 ? -2.104 1.921 -14.174 1.00 95.69 94 THR A O 1
ATOM 707 N N . PHE A 1 95 ? -0.090 1.911 -13.188 1.00 93.94 95 PHE A N 1
ATOM 708 C CA . PHE A 1 95 ? 0.592 2.657 -14.255 1.00 93.94 95 PHE A CA 1
ATOM 709 C C . PHE A 1 95 ? 0.811 1.811 -15.514 1.00 93.94 95 PHE A C 1
ATOM 711 O O . PHE A 1 95 ? 1.029 2.360 -16.593 1.00 93.94 95 PHE A O 1
ATOM 718 N N . TYR A 1 96 ? 0.717 0.488 -15.388 1.00 92.50 96 TYR A N 1
ATOM 719 C CA . TYR A 1 96 ? 0.862 -0.476 -16.476 1.00 92.50 96 TYR A CA 1
ATOM 720 C C . TYR A 1 96 ? -0.483 -1.078 -16.914 1.00 92.50 96 TYR A C 1
ATOM 722 O O . TYR A 1 96 ? -0.504 -2.006 -17.718 1.00 92.50 96 TYR A O 1
ATOM 730 N N . GLY A 1 97 ? -1.605 -0.533 -16.425 1.00 93.38 97 GLY A N 1
ATOM 731 C CA . GLY A 1 97 ? -2.954 -0.978 -16.786 1.00 93.38 97 GLY A CA 1
ATOM 732 C C . GLY A 1 97 ? -3.370 -2.307 -16.155 1.00 93.38 97 GLY A C 1
ATOM 733 O O . GLY A 1 97 ? -4.307 -2.927 -16.647 1.00 93.38 97 GLY A O 1
ATOM 734 N N . LYS A 1 98 ? -2.674 -2.737 -15.100 1.00 95.44 98 LYS A N 1
ATOM 735 C CA . LYS A 1 98 ? -2.963 -3.954 -14.342 1.00 95.44 98 LYS A CA 1
ATOM 736 C C . LYS A 1 98 ? -3.905 -3.675 -13.172 1.00 95.44 98 LYS A C 1
ATOM 738 O O . LYS A 1 98 ? -3.986 -2.544 -12.676 1.00 95.44 98 LYS A O 1
ATOM 743 N N . GLU A 1 99 ? -4.627 -4.705 -12.749 1.00 95.62 99 GLU A N 1
ATOM 744 C CA . GLU A 1 99 ? -5.474 -4.652 -11.562 1.00 95.62 99 GLU A CA 1
ATOM 745 C C . GLU A 1 99 ? -4.632 -4.758 -10.285 1.00 95.62 99 GLU A C 1
ATOM 747 O O . GLU A 1 99 ? -3.500 -5.245 -10.295 1.00 95.62 99 GLU A O 1
ATOM 752 N N . VAL A 1 100 ? -5.173 -4.254 -9.171 1.00 96.69 100 VAL A N 1
ATOM 753 C CA . VAL A 1 100 ? -4.454 -4.207 -7.893 1.00 96.69 100 VAL A CA 1
ATOM 754 C C . VAL A 1 100 ? -5.278 -4.749 -6.741 1.00 96.69 100 VAL A C 1
ATOM 756 O O . VAL A 1 100 ? -6.465 -4.441 -6.610 1.00 96.69 100 VAL A O 1
ATOM 759 N N . LEU A 1 101 ? -4.612 -5.493 -5.860 1.00 96.88 101 LEU A N 1
ATOM 760 C CA . LEU A 1 101 ? -5.186 -6.019 -4.631 1.00 96.88 101 LEU A CA 1
ATOM 761 C C . LEU A 1 101 ? -4.654 -5.248 -3.412 1.00 96.88 101 LEU A C 1
ATOM 763 O O . LEU A 1 101 ? -3.439 -5.090 -3.255 1.00 96.88 101 LEU A O 1
ATOM 767 N N . PRO A 1 102 ? -5.541 -4.732 -2.542 1.00 97.50 102 PRO A N 1
ATOM 768 C CA . PRO A 1 102 ? -5.133 -4.128 -1.286 1.00 97.50 102 PRO A CA 1
ATOM 769 C C . PRO A 1 102 ? -4.852 -5.206 -0.233 1.00 97.50 102 PRO A C 1
ATOM 771 O O . PRO A 1 102 ? -5.664 -6.099 -0.007 1.00 97.50 102 PRO A O 1
ATOM 774 N N . TYR A 1 103 ? -3.748 -5.050 0.490 1.00 98.38 103 TYR A N 1
ATOM 775 C CA . TYR A 1 103 ? -3.372 -5.936 1.584 1.00 98.38 103 TYR A CA 1
ATOM 776 C C . TYR A 1 103 ? -4.152 -5.568 2.843 1.00 98.38 103 TYR A C 1
ATOM 778 O O . TYR A 1 103 ? -4.199 -4.398 3.246 1.00 98.38 103 TYR A O 1
ATOM 786 N N . GLU A 1 104 ? -4.722 -6.573 3.504 1.00 97.69 104 GLU A N 1
ATOM 787 C CA . GLU A 1 104 ? -5.294 -6.398 4.835 1.00 97.69 104 GLU A CA 1
ATOM 788 C C . GLU A 1 104 ? -4.187 -6.083 5.851 1.00 97.69 104 GLU A C 1
ATOM 790 O O . GLU A 1 104 ? -3.125 -6.706 5.855 1.00 97.69 104 GLU A O 1
ATOM 795 N N . THR A 1 105 ? -4.446 -5.136 6.753 1.00 97.75 105 THR A N 1
ATOM 796 C CA . THR A 1 105 ? -3.530 -4.830 7.863 1.00 97.75 105 THR A CA 1
ATOM 797 C C . THR A 1 105 ? -4.054 -5.385 9.187 1.00 97.75 105 THR A C 1
ATOM 799 O O . THR A 1 105 ? -5.160 -5.927 9.281 1.00 97.75 105 THR A O 1
ATOM 802 N N . PHE A 1 106 ? -3.286 -5.205 10.266 1.00 96.56 106 PHE A N 1
ATOM 803 C CA . PHE A 1 106 ? -3.728 -5.597 11.605 1.00 96.56 106 PHE A CA 1
ATOM 804 C C . PHE A 1 106 ? -5.000 -4.854 12.061 1.00 96.56 106 PHE A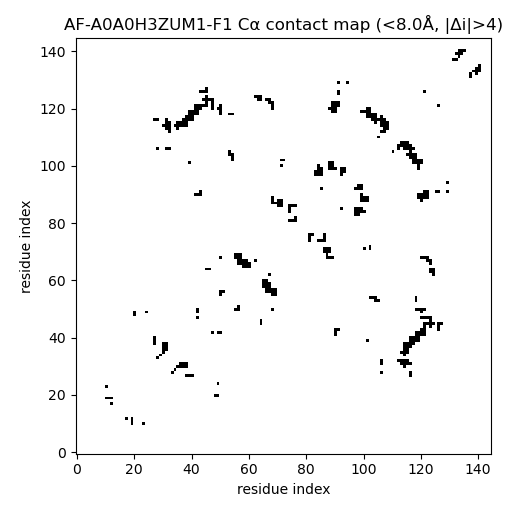 C 1
ATOM 806 O O . PHE A 1 106 ? 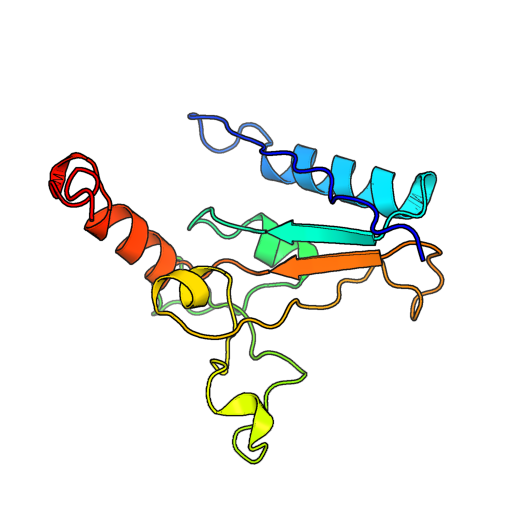-5.769 -5.408 12.853 1.00 96.56 106 PHE A O 1
ATOM 813 N N . VAL A 1 107 ? -5.266 -3.640 11.555 1.00 97.62 107 VAL A N 1
ATOM 814 C CA . VAL A 1 107 ? -6.495 -2.889 11.850 1.00 97.62 107 VAL A CA 1
ATOM 815 C C . VAL A 1 107 ? -7.612 -3.383 10.934 1.00 97.62 107 VAL A C 1
ATOM 817 O O . VAL A 1 107 ? -7.892 -2.800 9.889 1.00 97.62 107 VAL A O 1
ATOM 820 N N . ASN A 1 108 ? -8.262 -4.471 11.334 1.00 97.00 108 ASN A N 1
ATOM 821 C CA . ASN A 1 108 ? -9.313 -5.125 10.559 1.00 97.00 108 ASN A CA 1
ATOM 822 C C . ASN A 1 108 ? -10.417 -5.669 11.491 1.00 97.00 108 ASN A C 1
ATOM 824 O O . ASN A 1 108 ? -10.109 -6.093 12.612 1.00 97.00 108 ASN A O 1
ATOM 828 N N . PRO A 1 109 ? -11.692 -5.722 11.059 1.00 96.75 109 PRO A N 1
ATOM 829 C CA . PRO A 1 109 ? -12.767 -6.344 11.830 1.00 96.75 109 PRO A CA 1
ATOM 830 C C . PRO A 1 109 ? -12.515 -7.784 12.270 1.00 96.75 109 PRO A C 1
ATOM 832 O O . PRO A 1 109 ? -12.928 -8.160 13.367 1.00 96.75 109 PRO A O 1
ATOM 835 N N . LYS A 1 110 ? -11.765 -8.564 11.484 1.00 95.88 110 LYS A N 1
ATOM 836 C CA . LYS A 1 110 ? -11.322 -9.918 11.857 1.00 95.88 110 LYS A CA 1
ATOM 837 C C . LYS A 1 110 ? -10.484 -9.930 13.146 1.00 95.88 110 LYS A C 1
ATOM 839 O O . LYS A 1 110 ? -10.501 -10.918 13.872 1.00 95.88 110 LYS A O 1
ATOM 844 N N . ASN A 1 111 ? -9.825 -8.815 13.465 1.00 96.50 111 ASN A N 1
ATOM 845 C CA . ASN A 1 111 ? -8.970 -8.632 14.640 1.00 96.50 111 ASN A CA 1
ATOM 846 C C . ASN A 1 111 ? -9.653 -7.822 15.763 1.00 96.50 111 ASN A C 1
ATOM 848 O O . ASN A 1 111 ? -8.990 -7.384 16.700 1.00 96.50 111 ASN A O 1
ATOM 852 N N . GLY A 1 112 ? -10.973 -7.605 15.686 1.00 96.44 112 GLY A N 1
ATOM 853 C CA . GLY A 1 112 ? -11.755 -6.934 16.734 1.00 96.44 112 GLY A CA 1
ATOM 854 C C . GLY A 1 112 ? -11.875 -5.411 16.602 1.00 96.44 112 GLY A C 1
ATOM 855 O O . GLY A 1 112 ? -12.377 -4.763 17.522 1.00 96.44 112 GLY A O 1
ATOM 856 N N . PHE A 1 113 ? -11.451 -4.824 15.480 1.00 97.12 113 PHE A N 1
ATOM 857 C CA . PHE A 1 113 ? -11.651 -3.399 15.198 1.00 97.12 113 PHE A CA 1
ATOM 858 C C . PHE A 1 113 ? -13.015 -3.131 14.544 1.00 97.12 113 PHE A C 1
ATOM 860 O O . PHE A 1 113 ? -13.528 -3.941 13.786 1.00 97.12 113 PHE A O 1
ATOM 867 N N . THR A 1 114 ? -13.624 -1.972 14.797 1.00 95.75 114 THR A N 1
ATOM 868 C CA . THR A 1 114 ? -14.873 -1.602 14.100 1.00 95.75 114 THR A CA 1
ATOM 869 C C . THR A 1 114 ? -14.606 -1.086 12.682 1.00 95.75 114 THR A C 1
ATOM 871 O O . THR A 1 114 ? -15.381 -1.365 11.771 1.00 95.75 114 THR A O 1
ATOM 874 N N . GLY A 1 115 ? -13.539 -0.299 12.506 1.00 95.75 115 GLY A N 1
ATOM 875 C CA . GLY A 1 115 ? -13.073 0.176 11.200 1.00 95.75 115 GLY A CA 1
ATOM 876 C C . GLY A 1 115 ? -12.061 -0.779 10.568 1.00 95.75 115 GLY A C 1
ATOM 877 O O . GLY A 1 115 ? -11.692 -1.793 11.167 1.00 95.75 115 GLY A O 1
ATOM 878 N N . LYS A 1 116 ? -11.584 -0.430 9.370 1.00 97.75 116 LYS A N 1
ATOM 879 C CA . LYS A 1 116 ? -10.505 -1.160 8.691 1.00 97.75 116 LYS A CA 1
ATOM 880 C C . LYS A 1 116 ? -9.465 -0.222 8.093 1.00 97.75 116 LYS A C 1
ATOM 882 O O . LYS A 1 116 ? -9.809 0.879 7.661 1.00 97.75 116 LYS A O 1
ATOM 887 N N . VAL A 1 117 ? -8.221 -0.675 8.051 1.00 98.50 117 VAL A N 1
ATOM 888 C CA . VAL A 1 117 ? -7.155 -0.085 7.243 1.00 98.50 117 VAL A CA 1
ATOM 889 C C . VAL A 1 117 ? -6.642 -1.172 6.311 1.00 98.50 117 VAL A C 1
ATOM 891 O O . VAL A 1 117 ? -6.161 -2.200 6.782 1.00 98.50 117 VAL A O 1
ATOM 894 N N . ASP A 1 118 ? -6.732 -0.925 5.011 1.00 98.50 118 ASP A N 1
ATOM 895 C CA . ASP A 1 118 ? -6.070 -1.736 3.990 1.00 98.50 118 ASP A CA 1
ATOM 896 C C . ASP A 1 118 ? -4.930 -0.915 3.365 1.00 98.50 118 ASP A C 1
ATOM 898 O O . ASP A 1 118 ? -4.936 0.322 3.437 1.00 98.50 118 ASP A O 1
ATOM 902 N N . CYS A 1 119 ? -3.947 -1.576 2.756 1.00 98.44 119 CYS A N 1
ATOM 903 C CA . CYS A 1 119 ? -2.782 -0.917 2.171 1.00 98.44 119 CYS A CA 1
ATOM 904 C C . CYS A 1 119 ? -2.529 -1.370 0.727 1.00 98.44 119 CYS A C 1
ATOM 906 O O . CYS A 1 119 ? -2.395 -2.560 0.462 1.00 98.44 119 CYS A O 1
ATOM 908 N N . LEU A 1 120 ? -2.422 -0.421 -0.205 1.00 98.38 120 LEU A N 1
ATOM 909 C CA . LEU A 1 120 ? -1.774 -0.648 -1.496 1.00 98.38 120 LEU A CA 1
ATOM 910 C C . LEU A 1 120 ? -0.289 -0.334 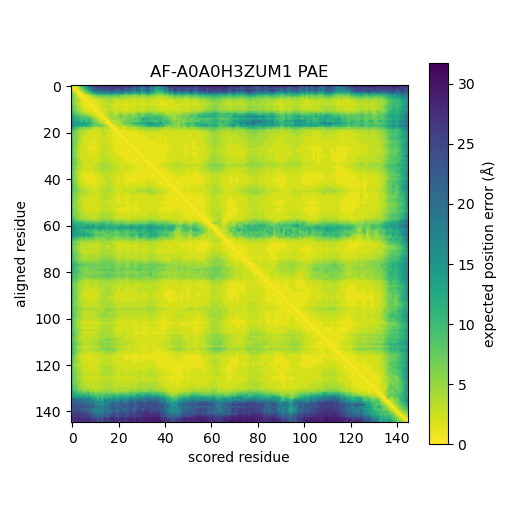-1.337 1.00 98.38 120 LEU A C 1
ATOM 912 O O . LEU A 1 120 ? 0.088 0.827 -1.139 1.00 98.38 120 LEU A O 1
ATOM 916 N N . LEU A 1 121 ? 0.527 -1.384 -1.403 1.00 98.38 121 LEU A N 1
ATOM 917 C CA . LEU A 1 121 ? 1.968 -1.290 -1.206 1.00 98.38 121 LEU A CA 1
ATOM 918 C C . LEU A 1 121 ? 2.647 -0.607 -2.388 1.00 98.38 121 LEU A C 1
ATOM 920 O O . LEU A 1 121 ? 2.159 -0.652 -3.519 1.00 98.38 121 LEU A O 1
ATOM 924 N N . GLY A 1 122 ? 3.792 0.001 -2.111 1.00 97.62 122 GLY A N 1
ATOM 925 C CA . GLY A 1 122 ? 4.720 0.502 -3.108 1.00 97.62 122 GLY A CA 1
ATOM 926 C C . GLY A 1 122 ? 5.699 -0.584 -3.537 1.00 97.62 122 GLY A C 1
ATOM 927 O O . GLY A 1 122 ? 6.071 -1.450 -2.749 1.00 97.62 122 GLY A O 1
ATOM 928 N N . HIS A 1 123 ? 6.152 -0.514 -4.788 1.00 97.31 123 HIS A N 1
ATOM 929 C CA . HIS A 1 123 ? 7.239 -1.349 -5.293 1.00 97.31 123 HIS A CA 1
ATOM 930 C C . HIS A 1 123 ? 8.472 -0.469 -5.546 1.00 97.31 123 HIS A C 1
ATOM 932 O O . HIS A 1 123 ? 8.424 0.349 -6.468 1.00 97.31 123 HIS A O 1
ATOM 938 N N . PRO A 1 124 ? 9.608 -0.657 -4.839 1.00 95.19 124 PRO A N 1
ATOM 939 C CA . PRO A 1 124 ? 10.75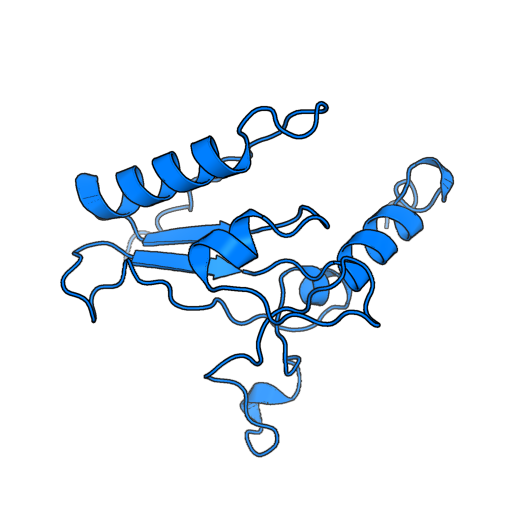9 0.245 -4.951 1.00 95.19 124 PRO A CA 1
ATOM 940 C C . PRO A 1 124 ? 11.257 0.430 -6.391 1.00 95.19 124 PRO A C 1
ATOM 942 O O . PRO A 1 124 ? 11.302 1.550 -6.895 1.00 95.19 124 PRO A O 1
ATOM 945 N N . ALA A 1 125 ? 11.546 -0.677 -7.089 1.00 94.38 125 ALA A N 1
ATOM 946 C CA . ALA A 1 125 ? 12.041 -0.648 -8.468 1.00 94.38 125 ALA A CA 1
ATOM 947 C C . ALA A 1 125 ? 11.039 -0.052 -9.475 1.00 94.38 125 ALA A C 1
ATOM 949 O O . ALA A 1 125 ? 11.418 0.773 -10.305 1.00 94.38 125 ALA A O 1
ATOM 950 N N . LEU A 1 126 ? 9.760 -0.451 -9.418 1.00 95.31 126 LEU A N 1
ATOM 951 C CA . LEU A 1 126 ? 8.757 0.046 -10.364 1.00 95.31 126 LEU A CA 1
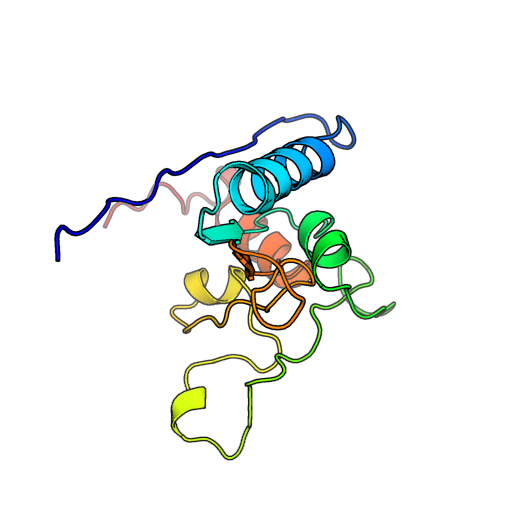ATOM 952 C C . LEU A 1 126 ? 8.447 1.525 -10.126 1.00 95.31 126 LEU A C 1
ATOM 954 O O . LEU A 1 126 ? 8.334 2.271 -11.093 1.00 95.31 126 LEU A O 1
ATOM 958 N N . LEU A 1 127 ? 8.367 1.970 -8.869 1.00 95.31 127 LEU A N 1
ATOM 959 C CA . LEU A 1 127 ? 8.159 3.382 -8.542 1.00 95.31 127 LEU A CA 1
ATOM 960 C C . LEU A 1 127 ? 9.374 4.240 -8.916 1.00 95.31 127 LEU A C 1
ATOM 962 O O . LEU A 1 127 ? 9.198 5.358 -9.393 1.00 95.31 127 LEU A O 1
ATOM 966 N N . GLU A 1 128 ? 10.604 3.742 -8.762 1.00 93.31 128 GLU A N 1
ATOM 967 C CA . GLU A 1 128 ? 11.800 4.425 -9.277 1.00 93.31 128 GLU A CA 1
ATOM 968 C C . GLU A 1 128 ? 11.752 4.568 -10.805 1.00 93.31 128 GLU A C 1
ATOM 970 O O . GLU A 1 128 ? 11.991 5.656 -11.342 1.00 93.31 128 GLU A O 1
ATOM 975 N N . LYS A 1 129 ? 11.371 3.495 -11.506 1.00 92.69 129 LYS A N 1
ATOM 976 C CA . LYS A 1 129 ? 11.206 3.502 -12.961 1.00 92.69 129 LYS A CA 1
ATOM 977 C C . LYS A 1 129 ? 10.138 4.506 -13.400 1.00 92.69 129 LYS A C 1
ATOM 979 O O . LYS A 1 129 ? 10.430 5.348 -14.241 1.00 92.69 129 LYS A O 1
ATOM 984 N N . ILE A 1 130 ? 8.957 4.482 -12.783 1.00 92.38 130 ILE A N 1
ATOM 985 C CA . ILE A 1 130 ? 7.860 5.429 -13.042 1.00 92.38 130 ILE A CA 1
ATOM 986 C C . ILE A 1 130 ? 8.336 6.868 -12.811 1.00 92.38 130 ILE A C 1
ATOM 988 O O . ILE A 1 130 ? 8.162 7.724 -13.673 1.00 92.38 130 ILE A O 1
ATOM 992 N N . ASN A 1 131 ? 9.002 7.146 -11.690 1.00 89.31 131 ASN A N 1
ATOM 993 C CA . ASN A 1 131 ? 9.516 8.487 -11.400 1.00 89.31 131 ASN A CA 1
ATOM 994 C C . ASN A 1 131 ? 10.544 8.963 -12.439 1.00 89.31 131 ASN A C 1
ATOM 996 O O . ASN A 1 131 ? 10.616 10.156 -12.728 1.00 89.31 131 ASN A O 1
ATOM 1000 N N . THR A 1 132 ? 11.317 8.043 -13.019 1.00 87.75 132 THR A N 1
ATOM 1001 C CA . THR A 1 132 ? 12.276 8.348 -14.089 1.00 87.75 132 THR A CA 1
ATOM 1002 C C . THR A 1 132 ? 11.567 8.593 -15.424 1.00 87.75 132 THR A C 1
ATOM 1004 O O . THR A 1 132 ? 11.825 9.592 -16.095 1.00 87.75 132 THR A O 1
ATOM 1007 N N . GLU A 1 133 ? 10.644 7.708 -15.802 1.00 85.69 133 GLU A N 1
ATOM 1008 C CA . GLU A 1 133 ? 9.900 7.759 -17.067 1.00 85.69 133 GLU A CA 1
ATOM 1009 C C . GLU A 1 133 ? 8.973 8.971 -17.150 1.00 85.69 133 GLU A C 1
ATOM 1011 O O . GLU A 1 133 ? 8.873 9.602 -18.203 1.00 85.69 133 GLU A O 1
ATOM 1016 N N . PHE A 1 134 ? 8.356 9.348 -16.033 1.00 76.50 134 PHE A N 1
ATOM 1017 C CA . PHE A 1 134 ? 7.450 10.487 -15.924 1.00 76.50 134 PHE A CA 1
ATOM 1018 C C . PHE A 1 134 ? 8.105 11.694 -15.241 1.00 76.50 134 PHE A C 1
ATOM 1020 O O . PHE A 1 134 ? 7.407 12.549 -14.709 1.00 76.50 134 PHE A O 1
ATOM 1027 N N . SER A 1 135 ? 9.436 11.804 -15.248 1.00 72.69 135 SER A N 1
ATOM 1028 C CA . SER A 1 135 ? 10.113 13.031 -14.813 1.00 72.69 135 SER A CA 1
ATOM 1029 C C . SER A 1 135 ? 9.820 14.186 -15.782 1.00 72.69 135 SER A C 1
ATOM 1031 O O . SER A 1 135 ? 9.703 13.986 -16.988 1.00 72.69 135 SER A O 1
ATOM 1033 N N . ASN A 1 136 ? 9.778 15.430 -15.293 1.00 62.41 136 ASN A N 1
ATOM 1034 C CA . ASN A 1 136 ? 9.686 16.616 -16.162 1.00 62.41 136 ASN A CA 1
ATOM 1035 C C . ASN A 1 136 ? 10.824 16.661 -17.203 1.00 62.41 136 ASN A C 1
ATOM 1037 O O . ASN A 1 136 ? 10.655 17.216 -18.285 1.00 62.41 136 ASN A O 1
ATOM 1041 N N . GLU A 1 137 ? 11.970 16.050 -16.892 1.00 60.34 137 GLU A N 1
ATOM 1042 C CA . GLU A 1 137 ? 13.129 15.948 -17.785 1.00 60.34 137 GLU A CA 1
ATOM 1043 C C . GLU A 1 137 ? 12.923 14.951 -18.936 1.00 60.34 137 GLU A C 1
ATOM 1045 O O . GLU A 1 137 ? 13.559 15.085 -19.979 1.00 60.34 137 GLU A O 1
ATOM 1050 N N . SER A 1 138 ? 12.015 13.978 -18.789 1.00 57.06 138 SER A N 1
ATOM 1051 C CA . SER A 1 138 ? 11.714 12.995 -19.838 1.00 57.06 138 SER A CA 1
ATOM 1052 C C . SER A 1 138 ? 10.802 13.555 -20.938 1.00 57.06 138 SER A C 1
ATOM 1054 O O . SER A 1 138 ? 10.654 12.943 -21.998 1.00 57.06 138 SER A O 1
ATOM 1056 N N . GLY A 1 139 ? 10.164 14.709 -20.691 1.00 54.25 139 GLY A N 1
ATOM 1057 C CA . GLY A 1 139 ? 9.223 15.354 -21.609 1.00 54.25 139 GLY A CA 1
ATOM 1058 C C . GLY A 1 139 ? 7.904 14.594 -21.813 1.00 54.25 139 GLY A C 1
ATOM 1059 O O . GLY A 1 139 ? 7.125 14.960 -22.693 1.00 54.25 139 GLY A O 1
ATOM 1060 N N . GLN A 1 140 ? 7.633 13.535 -21.038 1.00 56.53 140 GLN A N 1
ATOM 1061 C CA . GLN A 1 140 ? 6.445 12.694 -21.235 1.00 56.53 140 GLN A CA 1
ATOM 1062 C C . GLN A 1 140 ? 5.175 13.217 -20.552 1.00 56.53 140 GLN A C 1
ATOM 1064 O O . GLN A 1 140 ? 4.081 12.909 -21.019 1.00 56.53 140 GLN A O 1
ATOM 1069 N N . ILE A 1 141 ? 5.287 14.060 -19.517 1.00 56.75 141 ILE A N 1
ATOM 1070 C CA . ILE A 1 141 ? 4.116 14.614 -18.806 1.00 56.75 141 ILE A CA 1
ATOM 1071 C C . ILE A 1 141 ? 3.289 15.558 -19.704 1.00 56.75 141 ILE A C 1
ATOM 1073 O O . ILE A 1 141 ? 2.080 15.697 -19.525 1.00 56.75 141 ILE A O 1
ATOM 1077 N N . GLU A 1 142 ? 3.906 16.192 -20.707 1.00 51.44 142 GLU A N 1
ATOM 1078 C CA . GLU A 1 142 ? 3.245 17.202 -21.548 1.00 51.44 142 GLU A CA 1
ATOM 1079 C C . GLU A 1 142 ? 2.537 16.649 -22.793 1.00 51.44 142 GLU A C 1
ATOM 1081 O O . GLU A 1 142 ? 1.862 17.405 -23.499 1.00 51.44 142 GLU A O 1
ATOM 1086 N N . LYS A 1 143 ? 2.617 15.341 -23.072 1.00 47.12 143 LYS A N 1
ATOM 1087 C CA . LYS A 1 143 ? 1.821 14.736 -24.149 1.00 47.12 143 LYS A CA 1
ATOM 1088 C C . LYS A 1 143 ? 0.376 14.555 -23.685 1.00 47.12 143 LYS A C 1
ATOM 1090 O O . LYS A 1 143 ? -0.061 13.454 -23.374 1.00 47.12 143 LYS A O 1
ATOM 1095 N N . LYS A 1 144 ? -0.367 15.666 -23.655 1.00 40.66 144 LYS A N 1
ATOM 1096 C CA . LYS A 1 144 ? -1.833 15.656 -23.628 1.00 40.66 144 LYS A CA 1
ATOM 1097 C C . LYS A 1 144 ? -2.334 14.775 -24.775 1.00 40.66 144 LYS A C 1
ATOM 1099 O O . LYS A 1 144 ? -2.090 15.096 -25.938 1.00 40.66 144 LYS A O 1
ATOM 1104 N N . SER A 1 145 ? -3.008 13.683 -24.423 1.00 45.00 145 SER A N 1
ATOM 1105 C CA . SER A 1 145 ? -3.997 13.018 -25.277 1.00 45.00 145 SER A CA 1
ATOM 1106 C C . SER A 1 145 ? -5.109 13.986 -25.663 1.00 45.00 145 SER A C 1
ATOM 1108 O O . SER A 1 145 ? -5.545 14.728 -24.748 1.00 45.00 145 SER A O 1
#

Mean predicted aligned error: 5.68 Å

Sequence (145 aa):
MSSKKPLILGVFQQKGGVGKTAVSSIVAEYASIKTHMNVLVVDLDMQCNSSDYWVGMESSSQSTGGQLPPIHPDWSADDPDCEDIEERSTIADTFYGKEVLPYETFVNPKNGFTGKVDCLLGHPALLEKINTEFSNESGQIEKKS

Solvent-accessible surface area (backbone atoms only — not comparable to full-atom values): 8567 Å² total; per-residue (Å²): 131,84,85,76,78,84,86,86,83,84,87,83,71,94,64,81,93,76,47,61,58,58,54,55,49,53,53,47,49,45,41,11,72,75,67,50,32,81,38,77,47,73,31,85,48,43,82,28,63,52,29,38,73,57,71,44,54,40,84,29,85,89,42,56,84,39,35,40,57,48,70,41,90,89,54,44,96,88,41,78,89,32,77,56,42,56,60,52,33,21,55,52,37,55,82,72,77,35,50,71,58,67,43,76,31,79,49,22,55,94,70,76,35,86,12,27,39,31,34,29,26,23,37,28,52,57,37,48,49,48,54,54,60,58,23,84,88,59,60,51,76,75,68,74,126

Radius of gyration: 16.39 Å; Cα contacts (8 Å, |Δi|>4): 237; chains: 1; bounding box: 47×39×42 Å

Organism: NCBI:txid212663

Foldseek 3Di:
DPPDDDDDDDQDDPDPPPCSLVVLVVVLCCCCFVVVEAAEAADLDLLQPNQCVFPRWAQACPDQNRTFQAQAPPDDPPDPVCPQADRRFAPLSVVVVGDGDWAFGCQDVVNVTSHGYTYRTDGNVSSVVVCVCPPVVVVPVPPDD

InterPro domains:
  IPR025669 AAA domain [PF13614] (9-52)
  IPR027417 P-loop containing nucleoside triphosphate hydrolase [G3DSA:3.40.50.300] (8-144)
  IPR027417 P-loop containing nucleoside triphosphate hydrolase [SSF52540] (6-104)
  IPR050678 DNA Partitioning ATPase [PTHR13696] (3-126)

pLDDT: mean 90.04, std 12.76, range [40.66, 98.5]